Protein AF-A0A800AK77-F1 (afdb_monomer)

pLDDT: mean 76.91, std 21.18, range [30.34, 97.19]

Mean predicted aligned error: 10.23 Å

Secondary structure (DSSP, 8-state):
---------SS--SEEEEE--TTTHHHIIIIIHHHHHHTT-SEEEEEETTTTEEEEEEE-TTS-EEE-PPPTTSEEE-SSSTT-EEEGGGGGGS--TT-S---EEEEE-TT-------------

Sequence (124 aa):
MFTDFNTYLDGPGDLVIEIISKESIDRARGRKFVEYEAGGVQEYWLIDPLRSQAEFYRLGSDNHYHVFLLDAKGIYHSQTVTGFWLKVARLWKYSLKGKNRIFCQITINSTSTMAARRHAATAM

Nearest PDB structures (foldseek):
  6okh-assembly1_B  TM=8.876E-01  e=1.150E-05  Leptospira borgpetersenii serovar Hardjo-bovis str. JB197
  3ot2-assembly1_B  TM=7.388E-01  e=4.541E-03  Trichormus variabilis ATCC 29413
  1wdj-assembly1_C  TM=7.304E-01  e=9.630E-02  Thermus thermophilus
  6t7o-assembly1_B  TM=5.566E-01  e=4.293E-01  Staphylococcus aureus subsp. aureus NCTC 8325
  6jsx-assembly1_B  TM=4.385E-01  e=4.754E+00  Helicobacter pylori

Foldseek 3Di:
DDDDPPDDDDAAFLEKEKEDFPVCVCVVVPVVQVVNLVRPNQKYWYQDLVVLDIWIWGQDPVSHTDTDAADPQCKDDDPQAPPDIDNSVVSNPDRPPPDRDDTDMDGHHNPDPDDPDDDDDDDD

Structure (mmCIF, N/CA/C/O backbone):
data_AF-A0A800AK77-F1
#
_entry.id   AF-A0A800AK77-F1
#
loop_
_atom_site.group_PDB
_atom_site.id
_atom_site.type_symbol
_atom_site.label_atom_id
_atom_site.label_alt_id
_atom_site.label_comp_id
_atom_site.label_asym_id
_atom_site.label_entity_id
_atom_site.label_seq_id
_atom_site.pdbx_PDB_ins_code
_atom_site.Cartn_x
_atom_site.Cartn_y
_atom_site.Cartn_z
_atom_site.occupancy
_atom_site.B_iso_or_equiv
_atom_site.auth_seq_id
_atom_site.auth_comp_id
_atom_site.auth_asym_id
_atom_site.auth_atom_id
_atom_site.pdbx_PDB_model_num
ATOM 1 N N . MET A 1 1 ? 21.825 14.889 23.669 1.00 37.50 1 MET A N 1
ATOM 2 C CA . MET A 1 1 ? 21.375 15.537 22.421 1.00 37.50 1 MET A CA 1
ATOM 3 C C . MET A 1 1 ? 21.663 14.543 21.307 1.00 37.50 1 MET A C 1
ATOM 5 O O . MET A 1 1 ? 22.808 14.428 20.908 1.00 37.50 1 MET A O 1
ATOM 9 N N . PHE A 1 2 ? 20.681 13.712 20.948 1.00 41.19 2 PHE A N 1
ATOM 10 C CA . PHE A 1 2 ? 20.833 12.655 19.943 1.00 41.19 2 PHE A CA 1
ATOM 11 C C . PHE A 1 2 ? 20.056 13.074 18.699 1.00 41.19 2 PHE A C 1
ATOM 13 O O . PHE A 1 2 ? 18.829 13.116 18.725 1.00 41.19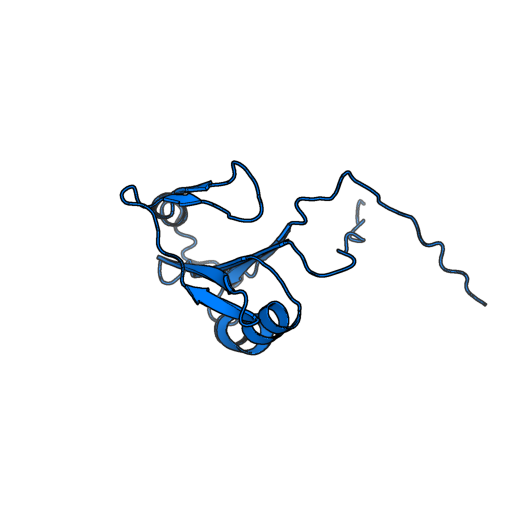 2 PHE A O 1
ATOM 20 N N . THR A 1 3 ? 20.769 13.424 17.638 1.00 41.94 3 THR A N 1
ATOM 21 C CA . THR A 1 3 ? 20.200 13.674 16.312 1.00 41.94 3 THR A CA 1
ATOM 22 C C . THR A 1 3 ? 21.095 12.978 15.299 1.00 41.94 3 THR A C 1
ATOM 24 O O . THR A 1 3 ? 21.989 13.601 14.743 1.00 41.94 3 THR A O 1
ATOM 27 N N . ASP A 1 4 ? 20.861 11.685 15.090 1.00 42.62 4 ASP A N 1
ATOM 28 C CA . ASP A 1 4 ? 21.383 10.944 13.941 1.00 42.62 4 ASP A CA 1
ATOM 29 C C . ASP A 1 4 ? 20.186 10.544 13.069 1.00 42.62 4 ASP A C 1
ATOM 31 O O . ASP A 1 4 ? 19.494 9.568 13.346 1.00 42.62 4 ASP A O 1
ATOM 35 N N . PHE A 1 5 ? 19.908 11.339 12.031 1.00 42.94 5 PHE A N 1
ATOM 36 C CA . PHE A 1 5 ? 18.858 11.080 11.031 1.00 42.94 5 PHE A CA 1
ATOM 37 C C . PHE A 1 5 ? 19.426 10.556 9.704 1.00 42.94 5 PHE A C 1
ATOM 39 O O . PHE A 1 5 ? 18.782 10.671 8.667 1.00 42.94 5 PHE A O 1
ATOM 46 N N . ASN A 1 6 ? 20.625 9.970 9.698 1.00 48.56 6 ASN A N 1
ATOM 47 C CA . ASN A 1 6 ? 21.285 9.571 8.454 1.00 48.56 6 ASN A CA 1
ATOM 48 C C . ASN A 1 6 ? 20.983 8.115 8.057 1.00 48.56 6 ASN A C 1
ATOM 50 O O . ASN A 1 6 ? 21.889 7.321 7.815 1.00 48.56 6 ASN A O 1
ATOM 54 N N . THR A 1 7 ? 19.696 7.755 8.017 1.00 57.44 7 THR A N 1
ATOM 55 C CA . THR A 1 7 ? 19.240 6.488 7.423 1.00 57.44 7 THR A CA 1
ATOM 56 C C . THR A 1 7 ? 18.545 6.793 6.100 1.00 57.44 7 THR A C 1
ATOM 58 O O . THR A 1 7 ? 17.508 7.447 6.067 1.00 57.44 7 THR A O 1
ATOM 61 N N . TYR A 1 8 ? 19.154 6.359 5.000 1.00 55.34 8 TYR A N 1
ATOM 62 C CA . TYR A 1 8 ? 18.604 6.439 3.649 1.00 55.34 8 TYR A CA 1
ATOM 63 C C . TYR A 1 8 ? 18.738 5.063 2.995 1.00 55.34 8 TYR A C 1
ATOM 65 O O . TYR A 1 8 ? 19.646 4.302 3.335 1.00 55.34 8 TYR A O 1
ATOM 73 N N . LEU A 1 9 ? 17.815 4.735 2.095 1.00 58.91 9 LEU A N 1
ATOM 74 C CA . LEU A 1 9 ? 17.841 3.492 1.330 1.00 58.91 9 LEU A CA 1
ATOM 75 C C . LEU A 1 9 ? 18.480 3.747 -0.029 1.00 58.91 9 LEU A C 1
ATOM 77 O O . LEU A 1 9 ? 17.994 4.577 -0.788 1.00 58.91 9 LEU A O 1
ATOM 81 N N . ASP A 1 10 ? 19.553 3.020 -0.327 1.00 60.50 10 ASP A N 1
ATOM 82 C CA . ASP A 1 10 ? 20.173 3.024 -1.649 1.00 60.50 10 ASP A CA 1
ATOM 83 C C . ASP A 1 10 ? 19.426 2.039 -2.564 1.00 60.50 10 ASP A C 1
ATOM 85 O O . ASP A 1 10 ? 19.487 0.825 -2.360 1.00 60.50 10 ASP A O 1
ATOM 89 N N . GLY A 1 11 ? 18.662 2.576 -3.519 1.00 64.75 11 GLY A N 1
ATOM 90 C CA . GLY A 1 11 ? 17.763 1.822 -4.401 1.00 64.75 11 GLY A CA 1
ATOM 91 C C . GLY A 1 11 ? 16.282 1.859 -3.984 1.00 64.75 11 GLY A C 1
ATOM 92 O O . GLY A 1 11 ? 15.936 2.409 -2.932 1.00 64.75 11 GLY A O 1
ATOM 93 N N . PRO A 1 12 ? 15.375 1.310 -4.818 1.00 72.00 12 PRO A N 1
ATOM 94 C CA . PRO A 1 12 ? 13.962 1.233 -4.472 1.00 72.00 12 PRO A CA 1
ATOM 95 C C . PRO A 1 12 ? 13.762 0.321 -3.258 1.00 72.00 12 PRO A C 1
ATOM 97 O O . PRO A 1 12 ? 14.434 -0.697 -3.098 1.00 72.00 12 PRO A O 1
ATOM 100 N N . GLY A 1 13 ? 12.830 0.691 -2.382 1.00 78.31 13 GLY A N 1
ATOM 101 C CA . GLY A 1 13 ? 12.362 -0.231 -1.353 1.00 78.31 13 GLY A CA 1
ATOM 102 C C . GLY A 1 13 ? 11.513 -1.336 -1.965 1.00 78.31 13 GLY A C 1
ATOM 103 O O . GLY A 1 13 ? 10.816 -1.107 -2.950 1.00 78.31 13 GLY A O 1
ATOM 104 N N . ASP A 1 14 ? 11.502 -2.508 -1.339 1.00 87.56 14 ASP A N 1
ATOM 105 C CA . ASP A 1 14 ? 10.616 -3.590 -1.764 1.00 87.56 14 ASP A CA 1
ATOM 106 C C . ASP A 1 14 ? 9.162 -3.307 -1.360 1.00 87.56 14 ASP A C 1
ATOM 108 O O . ASP A 1 14 ? 8.229 -3.683 -2.064 1.00 87.56 14 ASP A O 1
ATOM 112 N N . LEU A 1 15 ? 8.960 -2.633 -0.224 1.00 91.38 15 LEU A N 1
ATOM 113 C CA . LEU A 1 15 ? 7.654 -2.190 0.258 1.00 91.38 15 LEU A CA 1
ATOM 114 C C . LEU A 1 15 ? 7.716 -0.723 0.672 1.00 91.38 15 LEU A C 1
ATOM 116 O O . LEU A 1 15 ? 8.546 -0.345 1.501 1.00 91.38 15 LEU A O 1
ATOM 120 N N . VAL A 1 16 ? 6.795 0.085 0.157 1.00 91.81 16 VAL A N 1
ATOM 121 C CA . VAL A 1 16 ? 6.528 1.440 0.648 1.00 91.81 16 VAL A CA 1
ATOM 122 C C . VAL A 1 16 ? 5.123 1.496 1.238 1.00 91.81 16 VAL A C 1
ATOM 124 O O . VAL A 1 16 ? 4.153 1.132 0.585 1.00 91.81 16 VAL A O 1
ATOM 127 N N . ILE A 1 17 ? 4.997 1.990 2.467 1.00 91.56 17 ILE A N 1
ATOM 128 C CA . ILE A 1 17 ? 3.715 2.253 3.126 1.00 91.56 17 ILE A CA 1
ATOM 129 C C . ILE A 1 17 ? 3.577 3.758 3.318 1.00 91.56 17 ILE A C 1
ATOM 131 O O . ILE A 1 17 ? 4.404 4.369 3.990 1.00 91.56 17 ILE A O 1
ATOM 135 N N . GLU A 1 18 ? 2.519 4.341 2.768 1.00 90.12 18 GLU A N 1
ATOM 136 C CA . GLU A 1 18 ? 2.162 5.749 2.914 1.00 90.12 18 GLU A CA 1
ATOM 137 C C . GLU A 1 18 ? 0.889 5.890 3.744 1.00 90.12 18 GLU A C 1
ATOM 139 O O . GLU A 1 18 ? -0.199 5.496 3.322 1.00 90.12 18 GLU A O 1
ATOM 144 N N . ILE A 1 19 ? 1.017 6.485 4.928 1.00 89.50 19 ILE A N 1
ATOM 145 C CA . IL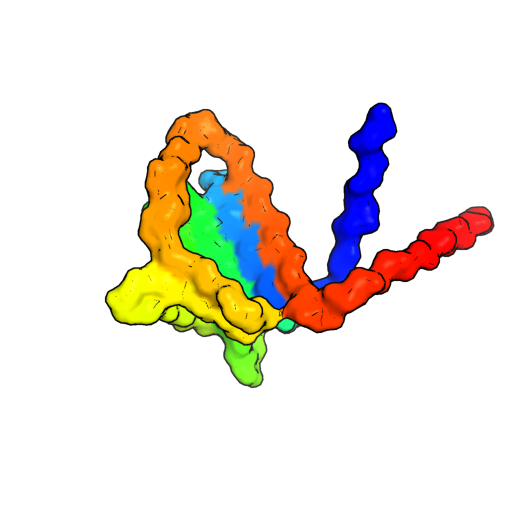E A 1 19 ? -0.115 6.912 5.750 1.00 89.50 19 ILE A CA 1
ATOM 146 C C . ILE A 1 19 ? -0.366 8.383 5.442 1.00 89.50 19 ILE A C 1
ATOM 148 O O . ILE A 1 19 ? 0.442 9.246 5.800 1.00 89.50 19 ILE A O 1
ATOM 152 N N . ILE A 1 20 ? -1.479 8.656 4.766 1.00 86.25 20 ILE A N 1
ATOM 153 C CA . ILE A 1 20 ? -1.778 9.980 4.227 1.00 86.25 20 ILE A CA 1
ATOM 154 C C . ILE A 1 20 ? -2.650 10.829 5.150 1.00 86.25 20 ILE A C 1
ATOM 156 O O . ILE A 1 20 ? -3.461 10.352 5.941 1.00 86.25 20 ILE A O 1
ATOM 160 N N . SER A 1 21 ? -2.494 12.135 4.985 1.00 80.88 21 SER A N 1
ATOM 161 C CA . SER A 1 21 ? -3.349 13.184 5.529 1.00 80.88 21 SER A CA 1
ATOM 162 C C . SER A 1 21 ? -4.130 13.871 4.408 1.00 80.88 21 SER A C 1
ATOM 164 O O . SER A 1 21 ? -3.862 13.673 3.218 1.00 80.88 21 SER A O 1
ATOM 166 N N . LYS A 1 22 ? -5.057 14.759 4.783 1.00 76.38 22 LYS A N 1
ATOM 167 C CA . LYS A 1 22 ? -5.848 15.559 3.838 1.00 76.38 22 LYS A CA 1
ATOM 168 C C . LYS A 1 22 ? -4.976 16.317 2.822 1.00 76.38 22 LYS A C 1
ATOM 170 O O . LYS A 1 22 ? -5.363 16.454 1.672 1.00 76.38 22 LYS A O 1
ATOM 175 N N . GLU A 1 23 ? -3.797 16.778 3.230 1.00 76.44 23 GLU A N 1
ATOM 176 C CA . GLU A 1 23 ? -2.879 17.605 2.435 1.00 76.44 23 GLU A CA 1
ATOM 177 C C . GLU A 1 23 ? -1.881 16.791 1.593 1.00 76.44 23 GLU A C 1
ATOM 179 O O . GLU A 1 23 ? -1.078 17.363 0.849 1.00 76.44 23 GLU A O 1
ATOM 184 N N . SER A 1 24 ? -1.848 15.466 1.757 1.00 78.50 24 SER A N 1
ATOM 185 C CA . SER A 1 24 ? -0.891 14.579 1.078 1.00 78.50 24 SER A CA 1
ATOM 186 C C . SER A 1 24 ? -1.543 13.564 0.143 1.00 78.50 24 SER A C 1
ATOM 188 O O . SER A 1 24 ? -0.822 12.955 -0.646 1.00 78.50 24 SER A O 1
ATOM 190 N N . ILE A 1 25 ? -2.877 13.449 0.155 1.00 78.56 25 ILE A N 1
ATOM 191 C CA . ILE A 1 25 ? -3.625 12.506 -0.686 1.00 78.56 25 ILE A CA 1
ATOM 192 C C . ILE A 1 25 ? -3.313 12.655 -2.180 1.00 78.56 25 ILE A C 1
ATOM 194 O O . ILE A 1 25 ? -2.989 11.662 -2.829 1.00 78.56 25 ILE A O 1
ATOM 198 N N . ASP A 1 26 ? -3.309 13.883 -2.705 1.00 81.62 26 ASP A N 1
ATOM 199 C CA . ASP A 1 26 ? -3.069 14.137 -4.133 1.00 81.62 26 ASP A CA 1
ATOM 200 C C . ASP A 1 26 ? -1.642 13.759 -4.539 1.00 81.62 26 ASP A C 1
ATOM 202 O O . ASP A 1 26 ? -1.404 13.204 -5.611 1.00 81.62 26 ASP A O 1
ATOM 206 N N . ARG A 1 27 ? -0.668 14.010 -3.654 1.00 79.38 27 ARG A N 1
ATOM 207 C CA . ARG A 1 27 ? 0.727 13.631 -3.908 1.00 79.38 27 ARG A CA 1
ATOM 208 C C . ARG A 1 27 ? 0.916 12.123 -3.863 1.00 79.38 27 ARG A C 1
ATOM 210 O O . ARG A 1 27 ? 1.694 11.611 -4.659 1.00 79.38 27 ARG A O 1
ATOM 217 N N . ALA A 1 28 ? 0.242 11.441 -2.941 1.00 79.31 28 ALA A N 1
ATOM 218 C CA . ALA A 1 28 ? 0.359 10.001 -2.775 1.00 79.31 28 ALA A CA 1
ATOM 219 C C . ALA A 1 28 ? -0.293 9.236 -3.934 1.00 79.31 28 ALA A C 1
ATOM 221 O O . ALA A 1 28 ? 0.331 8.340 -4.484 1.00 79.31 28 ALA A O 1
ATOM 222 N N . ARG A 1 29 ? -1.499 9.640 -4.358 1.00 83.19 29 ARG A N 1
ATOM 223 C CA . ARG A 1 29 ? -2.216 9.016 -5.486 1.00 83.19 29 ARG A CA 1
ATOM 224 C C . ARG A 1 29 ? -1.740 9.464 -6.868 1.00 83.19 29 ARG A C 1
ATOM 226 O O . ARG A 1 29 ? -2.052 8.805 -7.849 1.00 83.19 29 ARG A O 1
ATOM 233 N N . GLY A 1 30 ? -1.037 10.591 -6.956 1.00 88.44 30 GLY A N 1
ATOM 234 C CA . GLY A 1 30 ? -0.494 11.113 -8.208 1.00 88.44 30 GLY A CA 1
ATOM 235 C C . GLY A 1 30 ? 1.009 10.893 -8.299 1.00 88.44 30 GLY A C 1
ATOM 236 O O . GLY A 1 30 ? 1.482 9.834 -8.697 1.00 88.44 30 GLY A O 1
ATOM 237 N N . ARG A 1 31 ? 1.772 11.923 -7.924 1.00 87.12 31 ARG A N 1
ATOM 238 C CA . ARG A 1 31 ? 3.219 11.975 -8.169 1.00 87.12 31 ARG A CA 1
ATOM 239 C C . ARG A 1 31 ? 3.979 10.779 -7.580 1.00 87.12 31 ARG A C 1
ATOM 241 O O . ARG A 1 31 ? 4.737 10.150 -8.302 1.00 87.12 31 ARG A O 1
ATOM 248 N N . LYS A 1 32 ? 3.772 10.461 -6.298 1.00 86.06 32 LYS A N 1
ATOM 249 C CA . LYS A 1 32 ? 4.505 9.376 -5.626 1.00 86.06 32 LYS A CA 1
ATOM 250 C C . LYS A 1 32 ? 4.148 8.000 -6.173 1.00 86.06 32 LYS A C 1
ATOM 252 O O . LYS A 1 32 ? 5.029 7.164 -6.293 1.00 86.06 32 LYS A O 1
ATOM 257 N N . PHE A 1 33 ? 2.880 7.783 -6.516 1.00 90.62 33 PHE A N 1
ATOM 258 C CA . PHE A 1 33 ? 2.437 6.550 -7.158 1.00 90.62 33 PHE A CA 1
ATOM 259 C C . PHE A 1 33 ? 3.245 6.280 -8.433 1.00 90.62 33 PHE A C 1
ATOM 261 O O . PHE A 1 33 ? 3.853 5.223 -8.559 1.00 90.62 33 PHE A O 1
ATOM 268 N N . VAL A 1 34 ? 3.328 7.280 -9.318 1.00 91.56 34 VAL A N 1
ATOM 269 C CA . VAL A 1 34 ? 4.096 7.194 -10.571 1.00 91.56 34 VAL A CA 1
ATOM 270 C C . VAL A 1 34 ? 5.596 7.038 -10.303 1.00 91.56 34 VAL A C 1
ATOM 272 O O . VAL A 1 34 ? 6.255 6.245 -10.965 1.00 91.56 34 VAL A O 1
ATOM 275 N N . GLU A 1 35 ? 6.147 7.763 -9.323 1.00 91.31 35 GLU A N 1
ATOM 276 C CA . GLU A 1 35 ? 7.564 7.648 -8.940 1.00 91.31 35 GLU A CA 1
ATOM 277 C C . GLU A 1 35 ? 7.917 6.241 -8.430 1.00 91.31 35 GLU A C 1
ATOM 279 O O . GLU A 1 35 ? 8.963 5.709 -8.796 1.00 91.31 35 GLU A O 1
ATOM 284 N N . TYR A 1 36 ? 7.067 5.625 -7.604 1.00 91.94 36 TYR A N 1
ATOM 285 C CA . TYR A 1 36 ? 7.307 4.281 -7.071 1.00 91.94 36 TYR A CA 1
ATOM 286 C C . TYR A 1 36 ? 7.109 3.190 -8.124 1.00 91.94 36 TYR A C 1
ATOM 288 O O . TYR A 1 36 ? 7.922 2.266 -8.185 1.00 91.94 36 TYR A O 1
ATOM 296 N N . GLU A 1 37 ? 6.098 3.333 -8.984 1.00 94.38 37 GLU A N 1
ATOM 297 C CA . GLU A 1 37 ? 5.855 2.434 -10.116 1.00 94.38 37 GLU A CA 1
ATOM 298 C C . GLU A 1 37 ? 7.056 2.437 -11.071 1.00 94.38 37 GLU A C 1
ATOM 300 O O . GLU A 1 37 ? 7.675 1.401 -11.306 1.00 94.38 37 GLU A O 1
ATOM 305 N N . ALA A 1 38 ? 7.463 3.624 -11.535 1.00 92.06 38 ALA A N 1
ATOM 306 C CA . ALA A 1 38 ? 8.617 3.786 -12.415 1.00 92.06 38 ALA A CA 1
ATOM 307 C C . ALA A 1 38 ? 9.944 3.405 -11.735 1.00 92.06 38 ALA A C 1
ATOM 309 O O . ALA A 1 38 ? 10.886 2.977 -12.401 1.00 92.06 38 ALA A O 1
ATOM 310 N N . GLY A 1 39 ? 10.025 3.565 -10.412 1.00 90.31 39 GLY A N 1
ATOM 311 C CA . GLY A 1 39 ? 11.179 3.190 -9.601 1.00 90.31 39 GLY A CA 1
ATOM 312 C C . GLY A 1 39 ? 11.301 1.690 -9.329 1.00 90.31 39 GLY A C 1
ATOM 313 O O . GLY A 1 39 ? 12.318 1.275 -8.779 1.00 90.31 39 GLY A O 1
ATOM 314 N N . GLY A 1 40 ? 10.305 0.875 -9.695 1.00 92.56 40 GLY A N 1
ATOM 315 C CA . GLY A 1 40 ? 10.343 -0.573 -9.486 1.00 92.56 40 GLY A CA 1
ATOM 316 C C . GLY A 1 40 ? 10.069 -1.007 -8.043 1.00 92.56 40 GLY A C 1
ATOM 317 O O . GLY A 1 40 ? 10.520 -2.071 -7.622 1.00 92.56 40 GLY A O 1
ATOM 318 N N . VAL A 1 41 ? 9.368 -0.189 -7.251 1.00 93.81 41 VAL A N 1
ATOM 319 C CA . VAL A 1 41 ? 8.948 -0.585 -5.899 1.00 93.81 41 VAL A CA 1
ATOM 320 C C . VAL A 1 41 ? 7.903 -1.688 -6.032 1.00 93.81 41 VAL A C 1
ATOM 322 O O . VAL A 1 41 ? 6.808 -1.452 -6.538 1.00 93.81 41 VAL A O 1
ATOM 325 N N . GLN A 1 42 ? 8.231 -2.887 -5.557 1.00 95.06 42 GLN A N 1
ATOM 326 C CA . GLN A 1 42 ? 7.432 -4.091 -5.796 1.00 95.06 42 GLN A CA 1
ATOM 327 C C . GLN A 1 42 ? 6.064 -4.062 -5.106 1.00 95.06 42 GLN A C 1
ATOM 329 O O . GLN A 1 42 ? 5.098 -4.639 -5.610 1.00 95.06 42 GLN A O 1
ATOM 334 N N . GLU A 1 43 ? 5.968 -3.384 -3.964 1.00 95.25 43 GLU A N 1
ATOM 335 C CA . GLU A 1 43 ? 4.746 -3.307 -3.180 1.00 95.25 43 GLU A CA 1
ATOM 336 C C . GLU A 1 43 ? 4.520 -1.898 -2.614 1.00 95.25 43 GLU A C 1
ATOM 338 O O . GLU A 1 43 ? 5.405 -1.306 -1.996 1.00 95.25 43 GLU A O 1
ATOM 343 N N . TYR A 1 44 ? 3.315 -1.356 -2.797 1.00 95.50 44 TYR A N 1
ATOM 344 C CA . TYR A 1 44 ? 2.953 -0.015 -2.340 1.00 95.50 44 TYR A CA 1
ATOM 345 C C . TYR A 1 44 ? 1.614 -0.017 -1.602 1.00 95.50 44 TYR A C 1
ATOM 347 O O . TYR A 1 44 ? 0.594 -0.455 -2.131 1.00 95.50 44 TYR A O 1
ATOM 355 N N . TRP A 1 45 ? 1.599 0.444 -0.354 1.00 95.44 45 TRP A N 1
ATOM 356 C CA . TRP A 1 45 ? 0.396 0.520 0.473 1.00 95.44 45 TRP A CA 1
ATOM 357 C C . TRP A 1 45 ? 0.018 1.976 0.700 1.00 95.44 45 TRP A C 1
ATOM 359 O O . TRP A 1 45 ? 0.834 2.769 1.168 1.00 95.44 45 TRP A O 1
ATOM 369 N N . LEU A 1 46 ? -1.243 2.310 0.448 1.00 93.31 46 LEU A N 1
ATOM 370 C CA . LEU A 1 46 ? -1.803 3.628 0.707 1.00 93.31 46 LEU A CA 1
ATOM 371 C C . LEU A 1 46 ? -2.879 3.523 1.788 1.00 93.31 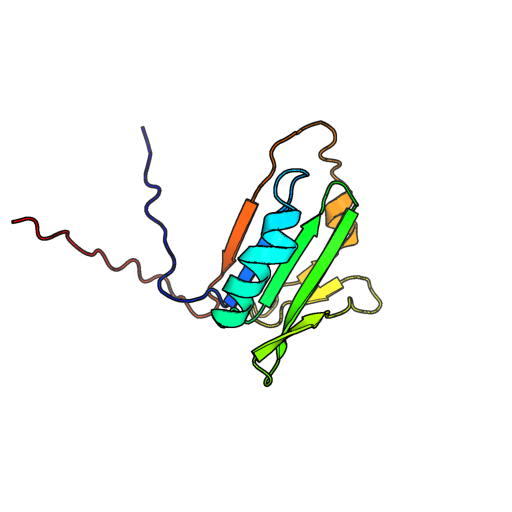46 LEU A C 1
ATOM 373 O O . LEU A 1 46 ? -3.915 2.890 1.591 1.00 93.31 46 LEU A O 1
ATOM 377 N N . ILE A 1 47 ? -2.642 4.150 2.938 1.00 92.12 47 ILE A N 1
ATOM 378 C CA . ILE A 1 47 ? -3.527 4.103 4.103 1.00 92.12 47 ILE A CA 1
ATOM 379 C C . ILE A 1 47 ? -4.098 5.498 4.351 1.00 92.12 47 ILE A C 1
ATOM 381 O O . ILE A 1 47 ? -3.379 6.417 4.740 1.00 92.12 47 ILE A O 1
ATOM 385 N N . ASP A 1 48 ? -5.411 5.635 4.180 1.00 90.06 48 ASP A N 1
ATOM 386 C CA . ASP A 1 48 ? -6.184 6.833 4.501 1.00 90.06 48 ASP A CA 1
ATOM 387 C C . ASP A 1 48 ? -6.946 6.630 5.827 1.00 90.06 48 ASP A C 1
ATOM 389 O O . ASP A 1 48 ? -8.046 6.061 5.846 1.00 90.06 48 ASP A O 1
ATOM 393 N N . PRO A 1 49 ? -6.399 7.101 6.964 1.00 86.19 49 PRO A N 1
ATOM 394 C CA . PRO A 1 49 ? -7.065 7.006 8.257 1.00 86.19 49 PRO A CA 1
ATOM 395 C C . PRO A 1 49 ? -8.296 7.913 8.376 1.00 86.19 49 PRO A C 1
ATOM 397 O O . PRO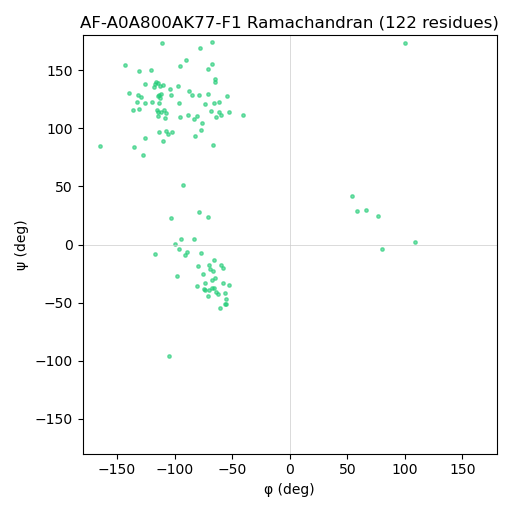 A 1 49 ? -9.147 7.648 9.225 1.00 86.19 49 PRO A O 1
ATOM 400 N N . LEU A 1 50 ? -8.425 8.967 7.558 1.00 83.25 50 LEU A N 1
ATOM 401 C CA . LEU A 1 50 ? -9.592 9.856 7.590 1.00 83.25 50 LEU A CA 1
ATOM 402 C C . LEU A 1 50 ? -10.811 9.176 6.964 1.00 83.25 50 LEU A C 1
ATOM 404 O O . LEU A 1 50 ? -11.924 9.328 7.467 1.00 83.25 50 LEU A O 1
ATOM 408 N N . ARG A 1 51 ? -10.595 8.407 5.892 1.00 87.56 51 ARG A N 1
ATOM 409 C CA . ARG A 1 51 ? -11.644 7.653 5.187 1.00 87.56 51 ARG A CA 1
ATOM 410 C C . ARG A 1 51 ? -11.758 6.196 5.627 1.00 87.56 51 ARG A C 1
ATOM 412 O O . ARG A 1 51 ? -12.665 5.507 5.178 1.00 87.56 51 ARG A O 1
ATOM 419 N N . SER A 1 52 ? -10.875 5.733 6.515 1.00 90.38 52 SER A N 1
ATOM 420 C CA . SER A 1 52 ? -10.756 4.314 6.890 1.00 90.38 52 SER A CA 1
ATOM 421 C C . SER A 1 52 ? -10.571 3.405 5.667 1.00 90.38 52 SER A C 1
ATOM 423 O O . SER A 1 52 ? -11.179 2.338 5.566 1.00 90.38 52 SER A O 1
ATOM 425 N N . GLN A 1 53 ? -9.739 3.853 4.725 1.00 91.56 53 GLN A N 1
ATOM 426 C CA . GLN A 1 53 ? -9.443 3.153 3.480 1.00 91.56 53 GLN A CA 1
ATOM 427 C C . GLN A 1 53 ? -7.986 2.686 3.483 1.00 91.56 53 GLN A C 1
ATOM 429 O O . GLN A 1 53 ? -7.087 3.424 3.875 1.00 91.56 53 GLN A O 1
ATOM 434 N N . ALA A 1 54 ? -7.756 1.454 3.039 1.00 93.94 54 ALA A N 1
ATOM 435 C CA . ALA A 1 54 ? -6.425 0.934 2.770 1.00 93.94 54 ALA A CA 1
ATOM 436 C C . ALA A 1 54 ? -6.422 0.320 1.370 1.00 93.94 54 ALA A C 1
ATOM 438 O O . ALA A 1 54 ? -7.282 -0.504 1.057 1.00 93.94 54 ALA A O 1
ATOM 439 N N . GLU A 1 55 ? -5.479 0.748 0.544 1.00 95.75 55 GLU A N 1
ATOM 440 C CA . GLU A 1 55 ? -5.265 0.251 -0.810 1.00 95.75 55 GLU A CA 1
ATOM 441 C C . GLU A 1 55 ? -3.885 -0.384 -0.887 1.00 95.75 55 GLU A C 1
ATOM 443 O O . GLU A 1 55 ? -2.914 0.134 -0.332 1.00 95.75 55 GLU A O 1
ATOM 448 N N . PHE A 1 56 ? -3.815 -1.517 -1.572 1.00 96.81 56 PHE A N 1
ATOM 449 C CA . PHE A 1 56 ? -2.609 -2.315 -1.677 1.00 96.81 56 PHE A CA 1
ATOM 450 C C . PHE A 1 56 ? -2.310 -2.536 -3.147 1.00 96.81 56 PHE A C 1
ATOM 452 O O . PHE A 1 56 ? -3.144 -3.075 -3.875 1.00 96.81 56 PHE A O 1
ATOM 459 N N . TYR A 1 57 ? -1.131 -2.110 -3.566 1.00 97.00 57 TYR A N 1
ATOM 460 C CA . TYR A 1 57 ? -0.667 -2.163 -4.938 1.00 97.00 57 TYR A CA 1
ATOM 461 C C . TYR A 1 57 ? 0.546 -3.078 -5.034 1.00 97.00 57 TYR A C 1
ATOM 463 O O . TYR A 1 57 ? 1.418 -3.063 -4.162 1.00 97.00 57 TYR A O 1
ATOM 471 N N . ARG A 1 58 ? 0.599 -3.874 -6.101 1.00 96.38 58 ARG A N 1
ATOM 472 C CA . ARG A 1 58 ? 1.748 -4.719 -6.442 1.00 96.38 58 ARG A CA 1
ATOM 473 C C . ARG A 1 58 ? 2.186 -4.419 -7.860 1.00 96.38 58 ARG A C 1
ATOM 475 O O . ARG A 1 58 ? 1.330 -4.251 -8.730 1.00 96.38 58 ARG A O 1
ATOM 482 N N . LEU A 1 59 ? 3.495 -4.344 -8.076 1.00 96.69 59 LEU A N 1
ATOM 483 C CA . LEU A 1 59 ? 4.048 -4.131 -9.407 1.00 96.69 59 LEU A CA 1
ATOM 484 C C . LEU A 1 59 ? 3.909 -5.421 -10.220 1.00 96.69 59 LEU A C 1
ATOM 486 O O . LEU A 1 59 ? 4.386 -6.484 -9.815 1.00 96.69 59 LEU A O 1
ATOM 490 N N . GLY A 1 60 ? 3.202 -5.335 -11.341 1.00 94.75 60 GLY A N 1
ATOM 491 C CA . GLY A 1 60 ? 3.057 -6.423 -12.294 1.00 94.75 60 GLY A CA 1
ATOM 492 C C . GLY A 1 60 ? 4.291 -6.577 -13.178 1.00 94.75 60 GLY A C 1
ATOM 493 O O . GLY A 1 60 ? 5.169 -5.719 -13.239 1.00 94.75 60 GLY A O 1
ATOM 494 N N . SER A 1 61 ? 4.342 -7.678 -13.926 1.00 94.00 61 SER A N 1
ATOM 495 C CA . SER A 1 61 ? 5.372 -7.895 -14.953 1.00 94.00 61 SER A CA 1
ATOM 496 C C . SER A 1 61 ? 5.281 -6.909 -16.125 1.00 94.00 61 SER A C 1
ATOM 498 O O . SER A 1 61 ? 6.188 -6.844 -16.945 1.00 94.00 61 SER A O 1
ATOM 500 N N . ASP A 1 62 ? 4.172 -6.177 -16.227 1.00 95.94 62 ASP A N 1
ATOM 501 C CA . ASP A 1 62 ? 3.943 -5.077 -17.162 1.00 95.94 62 ASP A CA 1
ATOM 502 C C . ASP A 1 62 ? 4.515 -3.738 -16.667 1.00 95.94 62 ASP A C 1
ATOM 504 O O . ASP A 1 62 ? 4.324 -2.724 -17.330 1.00 95.94 62 ASP A O 1
ATOM 508 N N . ASN A 1 63 ? 5.227 -3.734 -15.531 1.00 93.69 63 ASN A N 1
ATOM 509 C CA . ASN A 1 63 ? 5.723 -2.540 -14.843 1.00 93.69 63 ASN A CA 1
ATOM 510 C C . ASN A 1 63 ? 4.610 -1.558 -14.450 1.00 93.69 63 ASN A C 1
ATOM 512 O O . ASN A 1 63 ? 4.861 -0.360 -14.338 1.00 93.69 63 ASN A O 1
ATOM 516 N N . HIS A 1 64 ? 3.399 -2.071 -14.212 1.00 96.38 64 HIS A N 1
ATOM 517 C CA . HIS A 1 64 ? 2.285 -1.281 -13.712 1.00 96.38 64 HIS A CA 1
ATOM 518 C C . HIS A 1 64 ? 1.759 -1.795 -12.380 1.00 96.38 64 HIS A C 1
ATOM 520 O O . HIS A 1 64 ? 1.819 -2.987 -12.068 1.00 96.38 64 HIS A O 1
ATOM 526 N N . TYR A 1 65 ? 1.234 -0.882 -11.573 1.00 97.19 65 TYR A N 1
ATOM 527 C CA . TYR A 1 65 ? 0.614 -1.213 -10.306 1.00 97.19 65 TYR A CA 1
ATOM 528 C C . TYR A 1 65 ? -0.798 -1.757 -10.477 1.00 97.19 65 TYR A C 1
ATOM 530 O O . TYR A 1 65 ? -1.681 -1.117 -11.044 1.00 97.19 65 TYR A O 1
ATOM 538 N N . HIS A 1 66 ? -1.035 -2.911 -9.855 1.00 96.44 66 HIS A N 1
ATOM 539 C CA . HIS A 1 66 ? -2.343 -3.555 -9.790 1.00 96.44 66 HIS A CA 1
ATOM 540 C C . HIS A 1 66 ? -2.851 -3.590 -8.354 1.00 96.44 66 HIS A C 1
ATOM 542 O O . HIS A 1 66 ? -2.093 -3.880 -7.425 1.00 96.44 66 HIS A O 1
ATOM 548 N N . VAL A 1 67 ? -4.146 -3.323 -8.167 1.00 95.94 67 VAL A N 1
ATOM 549 C CA . VAL A 1 67 ? -4.792 -3.405 -6.849 1.00 95.94 67 VAL A CA 1
ATOM 550 C C . VAL A 1 67 ? -4.922 -4.864 -6.430 1.00 95.94 67 VAL A C 1
ATOM 552 O O . VAL A 1 67 ? -5.473 -5.686 -7.162 1.00 95.94 67 VAL A O 1
ATOM 555 N N . PHE A 1 68 ? -4.484 -5.172 -5.214 1.00 94.44 68 PHE A N 1
ATOM 556 C CA . PHE A 1 68 ? -4.661 -6.479 -4.597 1.00 94.44 68 PHE A CA 1
ATOM 557 C C . PHE A 1 68 ? -5.653 -6.431 -3.441 1.00 94.44 68 PHE A C 1
ATOM 559 O O . PHE A 1 68 ? -5.658 -5.524 -2.608 1.00 94.44 68 PHE A O 1
ATOM 566 N N . LEU A 1 69 ? -6.513 -7.447 -3.404 1.00 93.81 69 LEU A N 1
ATOM 567 C CA . LEU A 1 69 ? -7.602 -7.551 -2.445 1.00 93.81 69 LEU A CA 1
ATOM 568 C C . LEU A 1 69 ? -7.174 -8.285 -1.175 1.00 93.81 69 LEU A C 1
ATOM 570 O O . LEU A 1 69 ? -6.222 -9.066 -1.151 1.00 93.81 69 LEU A O 1
ATOM 574 N N . LEU A 1 70 ? -7.933 -8.032 -0.113 1.00 95.00 70 LEU A N 1
ATOM 575 C CA . LEU A 1 70 ? -7.817 -8.757 1.145 1.00 95.00 70 LEU A CA 1
ATOM 576 C C . LEU A 1 70 ? -8.259 -10.209 0.964 1.00 95.00 70 LEU A C 1
ATOM 578 O O . LEU A 1 70 ? -9.097 -10.516 0.115 1.00 95.00 70 LEU A O 1
ATOM 582 N N . ASP A 1 71 ? -7.763 -11.090 1.827 1.00 95.06 71 ASP A N 1
ATOM 583 C CA . ASP A 1 71 ? -8.324 -12.431 1.937 1.00 95.06 71 ASP A CA 1
ATOM 584 C C . ASP A 1 71 ? -9.755 -12.409 2.517 1.00 95.06 71 ASP A C 1
ATOM 586 O O . ASP A 1 71 ? -10.262 -11.385 2.988 1.00 95.06 71 ASP A O 1
ATOM 590 N N . ALA A 1 72 ? -10.413 -13.572 2.544 1.00 94.62 72 ALA A N 1
ATOM 591 C CA . ALA A 1 72 ? -11.767 -13.720 3.091 1.00 94.62 72 ALA A CA 1
ATOM 592 C C . ALA A 1 72 ? -11.883 -13.330 4.580 1.00 94.62 72 ALA A C 1
ATOM 594 O O . ALA A 1 72 ? -12.978 -13.103 5.091 1.00 94.62 72 ALA A O 1
ATOM 595 N N . LYS A 1 73 ? -10.758 -13.251 5.299 1.00 95.75 73 LYS A N 1
ATOM 596 C CA . LYS A 1 73 ? -10.692 -12.808 6.691 1.00 95.75 73 LYS A CA 1
ATOM 597 C C . LYS A 1 73 ? -10.383 -11.313 6.783 1.00 95.75 73 LYS A C 1
ATOM 599 O O . LYS A 1 73 ? -10.232 -10.824 7.899 1.00 95.75 73 LYS A O 1
ATOM 604 N N . GLY A 1 74 ? -10.295 -10.557 5.691 1.00 95.31 74 GLY A N 1
ATOM 605 C CA . GLY A 1 74 ? -9.932 -9.139 5.719 1.00 95.31 74 GLY A CA 1
ATOM 606 C C . GLY A 1 74 ? -8.488 -8.902 6.176 1.00 95.31 74 GLY A C 1
ATOM 607 O O . GLY A 1 74 ? -8.206 -7.900 6.845 1.00 95.31 74 GLY A O 1
ATOM 608 N N . ILE A 1 75 ? -7.600 -9.862 5.913 1.00 95.50 75 ILE A N 1
ATOM 609 C CA . ILE A 1 75 ? -6.160 -9.755 6.137 1.00 95.50 75 ILE A CA 1
ATOM 610 C C . ILE A 1 75 ? -5.491 -9.528 4.786 1.00 95.50 75 ILE A C 1
ATOM 612 O O . ILE A 1 75 ? -5.789 -10.209 3.806 1.00 95.50 75 ILE A O 1
ATOM 616 N N . TYR A 1 76 ? -4.582 -8.563 4.749 1.00 96.44 76 TYR A N 1
ATOM 617 C CA . TYR A 1 76 ? -3.662 -8.395 3.641 1.00 96.44 76 TYR A CA 1
ATOM 618 C C . TYR A 1 76 ? -2.324 -9.059 3.986 1.00 96.44 76 TYR A C 1
ATOM 620 O O . TYR A 1 76 ? -1.830 -8.897 5.103 1.00 96.44 76 TYR A O 1
ATOM 628 N N . HIS A 1 77 ? -1.741 -9.795 3.042 1.00 95.06 77 HIS A N 1
ATOM 629 C CA . HIS A 1 77 ? -0.438 -10.450 3.196 1.00 95.06 77 HIS A CA 1
ATOM 630 C C . HIS A 1 77 ? 0.564 -9.780 2.262 1.00 95.06 77 HIS A C 1
ATOM 632 O O . HIS A 1 77 ? 0.292 -9.663 1.062 1.00 95.06 77 HIS A O 1
ATOM 638 N N . SER A 1 78 ? 1.695 -9.335 2.814 1.00 94.06 78 SER A N 1
ATOM 639 C CA . SER A 1 78 ? 2.760 -8.728 2.015 1.00 94.06 78 SER A CA 1
ATOM 640 C C . SER A 1 78 ? 3.345 -9.754 1.054 1.00 94.06 78 SER A C 1
ATOM 642 O O . SER A 1 78 ? 3.518 -10.923 1.403 1.00 94.06 78 SER A O 1
ATOM 644 N N . GLN A 1 79 ? 3.633 -9.310 -0.167 1.00 92.19 79 GLN A N 1
ATOM 645 C CA . GLN A 1 79 ? 4.355 -10.117 -1.143 1.00 92.19 79 GLN A CA 1
ATOM 646 C C . GLN A 1 79 ? 5.861 -10.071 -0.879 1.00 92.19 79 GLN A C 1
ATOM 648 O O . GLN A 1 79 ? 6.549 -11.066 -1.094 1.00 92.19 79 GLN A O 1
ATOM 653 N N . THR A 1 80 ? 6.373 -8.922 -0.441 1.00 91.19 80 THR A N 1
ATOM 654 C CA . THR A 1 80 ? 7.816 -8.672 -0.383 1.00 91.19 80 THR A CA 1
ATOM 655 C C . THR A 1 80 ? 8.412 -8.909 0.997 1.00 91.19 80 THR A C 1
ATOM 657 O O . THR A 1 80 ? 9.572 -9.295 1.114 1.00 91.19 80 THR A O 1
ATOM 660 N N . VAL A 1 81 ? 7.619 -8.767 2.060 1.00 88.94 81 VAL A N 1
ATOM 661 C CA . VAL A 1 81 ? 8.045 -9.034 3.436 1.00 88.94 81 VAL A CA 1
ATOM 662 C C . VAL A 1 81 ? 7.434 -10.352 3.910 1.00 88.94 81 VAL A C 1
ATOM 664 O O . VAL A 1 81 ? 6.302 -10.410 4.393 1.00 88.94 81 VAL A O 1
ATOM 667 N N . THR A 1 82 ? 8.200 -11.437 3.775 1.00 87.25 82 THR A N 1
ATOM 668 C CA . THR A 1 82 ? 7.753 -12.794 4.135 1.00 87.25 82 THR A CA 1
ATOM 669 C C . THR A 1 82 ? 7.252 -12.862 5.580 1.00 87.25 82 THR A C 1
ATOM 671 O O . THR A 1 82 ? 7.942 -12.465 6.516 1.00 87.25 82 THR A O 1
ATOM 674 N N . GLY A 1 83 ? 6.043 -13.397 5.768 1.00 89.06 83 GLY A N 1
ATOM 675 C CA . GLY A 1 83 ? 5.413 -13.550 7.083 1.00 89.06 83 GLY A CA 1
ATOM 676 C C . GLY A 1 83 ? 4.761 -12.277 7.633 1.00 89.06 83 GLY A C 1
ATOM 677 O O . GLY A 1 83 ? 4.110 -12.345 8.677 1.00 89.06 83 GLY A O 1
ATOM 678 N N . PHE A 1 84 ? 4.880 -11.137 6.943 1.00 91.69 84 PHE A N 1
ATOM 679 C CA . PHE A 1 84 ? 4.213 -9.901 7.336 1.00 91.69 84 PHE A CA 1
ATOM 680 C C . PHE A 1 84 ? 2.781 -9.837 6.796 1.00 91.69 84 PHE A C 1
ATOM 682 O O . PHE A 1 84 ? 2.519 -10.007 5.604 1.00 91.69 84 PHE A O 1
ATOM 689 N N . TRP A 1 85 ? 1.838 -9.559 7.693 1.00 94.00 85 TRP A N 1
ATOM 690 C CA . TRP A 1 85 ? 0.417 -9.471 7.381 1.00 94.00 85 TRP A CA 1
ATOM 691 C C . TRP A 1 85 ? -0.255 -8.368 8.194 1.00 94.00 85 TRP A C 1
ATOM 693 O O . TRP A 1 85 ? 0.166 -8.024 9.301 1.00 94.00 85 TRP A O 1
ATOM 703 N N . LEU A 1 86 ? -1.349 -7.834 7.657 1.00 92.81 86 LEU A N 1
ATOM 704 C CA . LEU A 1 86 ? -2.109 -6.750 8.255 1.00 92.81 86 LEU A CA 1
ATOM 705 C C . LEU A 1 86 ? -3.600 -7.085 8.287 1.00 92.81 86 LEU A C 1
ATOM 707 O O . LEU A 1 86 ? -4.266 -7.177 7.259 1.00 92.81 86 LEU A O 1
ATOM 711 N N . LYS A 1 87 ? -4.167 -7.199 9.491 1.00 95.00 87 LYS A N 1
ATOM 712 C CA . LYS A 1 87 ? -5.625 -7.226 9.679 1.00 95.00 87 LYS A CA 1
ATOM 713 C C . LYS A 1 87 ? -6.165 -5.803 9.541 1.00 95.00 87 LYS A C 1
ATOM 715 O O . LYS A 1 87 ? -6.140 -5.050 10.514 1.00 95.00 87 LYS A O 1
ATOM 720 N N . VAL A 1 88 ? -6.691 -5.454 8.368 1.00 92.88 88 VAL A N 1
ATOM 721 C CA . VAL A 1 88 ? -7.041 -4.066 7.999 1.00 92.88 88 VAL A CA 1
ATOM 722 C C . VAL A 1 88 ? -7.999 -3.413 8.989 1.00 92.88 88 VAL A C 1
ATOM 724 O O . VAL A 1 88 ? -7.771 -2.290 9.422 1.00 92.88 88 VAL A O 1
ATOM 727 N N . ALA A 1 89 ? -9.007 -4.149 9.463 1.00 91.62 89 ALA A N 1
ATOM 728 C CA . ALA A 1 89 ? -9.957 -3.640 10.453 1.00 91.62 89 ALA A CA 1
ATOM 729 C C . ALA A 1 89 ? -9.305 -3.156 11.770 1.00 91.62 89 ALA A C 1
ATOM 731 O O . ALA A 1 89 ? -9.924 -2.399 12.516 1.00 91.62 89 ALA A O 1
ATOM 732 N N . ARG A 1 90 ? -8.073 -3.587 12.093 1.00 90.12 90 ARG A N 1
ATOM 733 C CA . ARG A 1 90 ? -7.349 -3.114 13.284 1.00 90.12 90 ARG A CA 1
ATOM 734 C C . ARG A 1 90 ? -6.787 -1.703 13.121 1.00 90.12 90 ARG A C 1
ATOM 736 O O . ARG A 1 90 ? -6.648 -1.035 14.142 1.00 90.12 90 ARG A O 1
ATOM 743 N N . LEU A 1 91 ? -6.528 -1.239 11.895 1.00 88.19 91 LEU A N 1
ATOM 744 C CA . LEU A 1 91 ? -6.037 0.122 11.643 1.00 88.19 91 LEU A CA 1
ATOM 745 C C . LEU A 1 91 ? -6.996 1.185 12.197 1.00 88.19 91 LEU A C 1
ATOM 747 O O . LEU A 1 91 ? -6.569 2.226 12.684 1.00 88.19 91 LEU A O 1
ATOM 751 N N . TRP A 1 92 ? -8.298 0.897 12.172 1.00 87.31 92 TRP A N 1
ATOM 752 C CA . TRP A 1 92 ? -9.346 1.881 12.451 1.00 87.31 92 TRP A CA 1
ATOM 753 C C . TRP A 1 92 ? -9.768 1.942 13.919 1.00 87.31 92 TRP A C 1
ATOM 755 O O . TRP A 1 92 ? -10.511 2.840 14.312 1.00 87.31 92 TRP A O 1
ATOM 765 N N . LYS A 1 93 ? -9.305 1.003 14.755 1.00 77.31 93 LYS A N 1
ATOM 766 C CA . LYS A 1 93 ? -9.696 0.950 16.174 1.00 77.31 93 LYS A CA 1
ATOM 767 C C . LYS A 1 93 ? -9.174 2.137 16.986 1.00 77.31 93 LYS A C 1
ATOM 769 O O . LYS A 1 93 ? -9.770 2.471 18.005 1.00 77.31 93 LYS A O 1
ATOM 774 N N . TYR A 1 94 ? -8.114 2.794 16.524 1.00 60.97 94 TYR A N 1
ATOM 775 C CA . TYR A 1 94 ? -7.577 4.000 17.143 1.00 60.97 94 TYR A CA 1
ATOM 776 C C . TYR A 1 94 ? -7.857 5.190 16.232 1.00 60.97 94 TYR A C 1
ATOM 778 O O . TYR A 1 94 ? -7.082 5.532 15.345 1.00 60.97 94 TYR A O 1
ATOM 786 N N . SER A 1 95 ? -9.016 5.807 16.440 1.00 55.69 95 SER A N 1
ATOM 787 C CA . SER A 1 95 ? -9.410 7.027 15.746 1.00 55.69 95 SER A CA 1
ATOM 788 C C . SER A 1 95 ? -8.397 8.145 16.033 1.00 55.69 95 SER A C 1
ATOM 790 O O . SER A 1 95 ? -8.363 8.688 17.135 1.00 55.69 95 SER A O 1
ATOM 792 N N . LEU A 1 96 ? -7.635 8.555 15.019 1.00 56.22 96 LEU A N 1
ATOM 793 C CA . LEU A 1 96 ? -6.752 9.730 15.047 1.00 56.22 96 LEU A CA 1
ATOM 794 C C . LEU A 1 96 ? -7.534 11.050 14.863 1.00 56.22 96 LEU A C 1
ATOM 796 O O . LEU A 1 96 ? -7.000 12.028 14.334 1.00 56.22 96 LEU A O 1
ATOM 800 N N . LYS A 1 97 ? -8.813 11.086 15.275 1.00 51.81 97 LYS A N 1
ATOM 801 C CA . LYS A 1 97 ? -9.661 12.286 15.226 1.00 51.81 97 LYS A CA 1
ATOM 802 C C . LYS A 1 97 ? -8.935 13.441 15.921 1.00 51.81 97 LYS A C 1
ATOM 804 O O . LYS A 1 97 ? -8.700 13.396 17.125 1.00 51.81 97 LYS A O 1
ATOM 809 N N . GLY A 1 98 ? -8.580 14.463 15.143 1.00 48.91 98 GLY A N 1
ATOM 810 C CA . GLY A 1 98 ? -8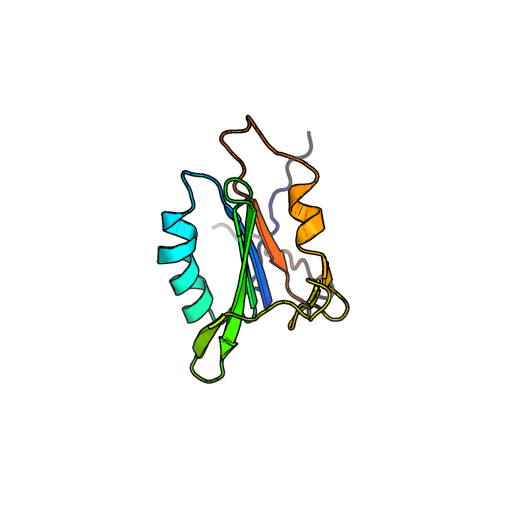.041 15.729 15.6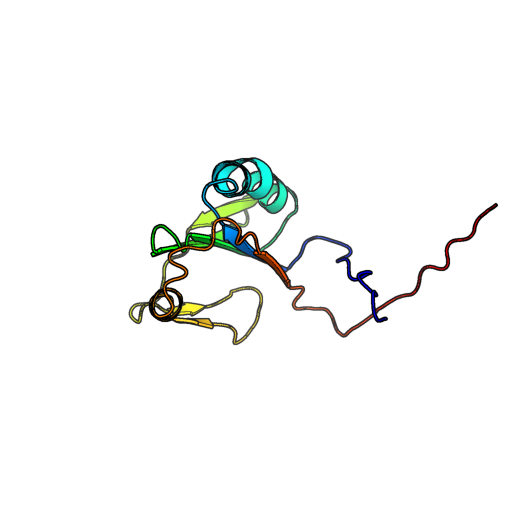44 1.00 48.91 98 GLY A CA 1
ATOM 811 C C . GLY A 1 98 ? -6.556 16.007 15.388 1.00 48.91 98 GLY A C 1
ATOM 812 O O . GLY A 1 98 ? -6.087 17.059 15.812 1.00 48.91 98 GLY A O 1
ATOM 813 N N . LYS A 1 99 ? -5.795 15.141 14.697 1.00 49.62 99 LYS A N 1
ATOM 814 C CA . LYS A 1 99 ? -4.383 15.434 14.363 1.00 49.62 99 LYS A CA 1
ATOM 815 C C . LYS A 1 99 ? -4.202 15.755 12.876 1.00 49.62 99 LYS A C 1
ATOM 817 O O . LYS A 1 99 ? -4.050 14.862 12.052 1.00 49.62 99 LYS A O 1
ATOM 822 N N . ASN A 1 100 ? -4.159 17.050 12.551 1.00 48.53 100 ASN A N 1
ATOM 823 C CA . ASN A 1 100 ? -4.035 17.611 11.191 1.00 48.53 100 ASN A CA 1
ATOM 824 C C . ASN A 1 100 ? -2.655 17.420 10.522 1.00 48.53 100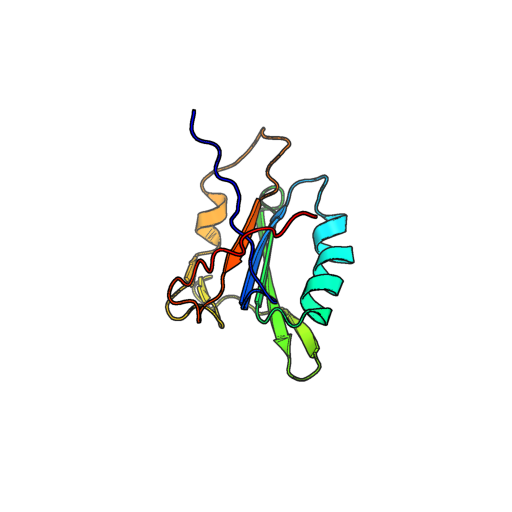 ASN A C 1
ATOM 826 O O . ASN A 1 100 ? -2.270 18.217 9.676 1.00 48.53 100 ASN A O 1
ATOM 830 N N . ARG A 1 101 ? -1.863 16.418 10.918 1.00 53.34 101 ARG A N 1
ATOM 831 C CA . ARG A 1 101 ? -0.551 16.136 10.310 1.00 53.34 101 ARG A CA 1
ATOM 832 C C . ARG A 1 101 ? -0.079 14.744 10.705 1.00 53.34 101 ARG A C 1
ATOM 834 O O . ARG A 1 101 ? 0.660 14.577 11.670 1.00 53.34 101 ARG A O 1
ATOM 841 N N . ILE A 1 102 ? -0.527 13.742 9.961 1.00 55.59 102 ILE A N 1
ATOM 842 C CA . ILE A 1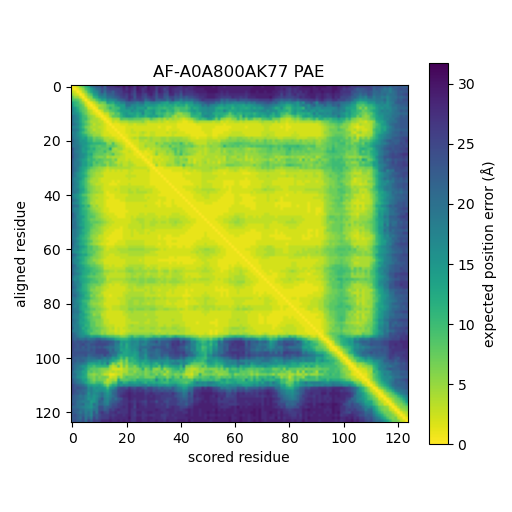 102 ? 0.081 12.412 9.980 1.00 55.59 102 ILE A CA 1
ATOM 843 C C . ILE A 1 102 ? 0.413 12.106 8.531 1.00 55.59 102 ILE A C 1
ATOM 845 O O . ILE A 1 102 ? -0.437 11.678 7.763 1.00 55.59 102 ILE A O 1
ATOM 849 N N . PHE A 1 103 ? 1.639 12.456 8.161 1.00 53.56 103 PHE A N 1
ATOM 850 C CA . PHE A 1 103 ? 2.284 11.956 6.963 1.00 53.56 103 PHE A CA 1
ATOM 851 C C . PHE A 1 103 ? 3.379 11.021 7.457 1.00 53.56 103 PHE A C 1
ATOM 853 O O . PHE A 1 103 ? 4.269 11.455 8.192 1.00 53.56 103 PHE A O 1
ATOM 860 N N . CYS A 1 104 ? 3.265 9.738 7.141 1.00 70.50 104 CYS A N 1
ATOM 861 C CA . CYS A 1 104 ? 4.249 8.744 7.539 1.00 70.50 104 CYS A CA 1
ATOM 862 C C . CYS A 1 104 ? 4.516 7.833 6.350 1.00 70.50 104 CYS A C 1
ATOM 864 O O . CYS A 1 104 ? 3.618 7.123 5.907 1.00 70.50 104 CYS A O 1
ATOM 866 N N . GLN A 1 105 ? 5.754 7.877 5.865 1.00 73.62 105 GLN A N 1
ATOM 867 C CA . GLN A 1 105 ? 6.269 6.944 4.880 1.00 73.62 105 GLN A CA 1
ATOM 868 C C . GLN A 1 105 ? 7.171 5.944 5.603 1.00 73.62 105 GLN A C 1
ATOM 870 O O . GLN A 1 105 ? 8.078 6.345 6.335 1.00 73.62 105 GLN A O 1
ATOM 875 N N . ILE A 1 106 ? 6.934 4.655 5.385 1.00 79.44 106 ILE A N 1
ATOM 876 C CA . ILE A 1 106 ? 7.813 3.574 5.835 1.00 79.44 106 ILE A CA 1
ATOM 877 C C . ILE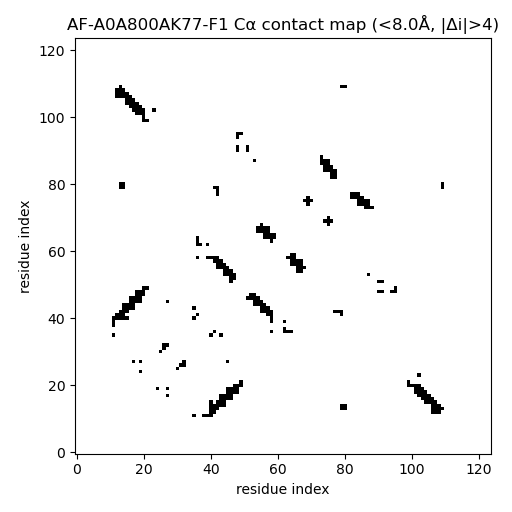 A 1 106 ? 8.269 2.827 4.592 1.00 79.44 106 ILE A C 1
ATOM 879 O O . ILE A 1 106 ? 7.436 2.322 3.845 1.00 79.44 106 ILE A O 1
ATOM 883 N N . THR A 1 107 ? 9.578 2.746 4.383 1.00 76.75 107 THR A N 1
ATOM 884 C CA . THR A 1 107 ? 10.160 1.972 3.287 1.00 76.75 107 THR A CA 1
ATOM 885 C C . THR A 1 107 ? 10.943 0.795 3.866 1.00 76.75 107 THR A C 1
ATOM 887 O O . THR A 1 107 ? 11.766 0.984 4.761 1.00 76.75 107 THR A O 1
ATOM 890 N N . ILE A 1 108 ? 10.679 -0.416 3.372 1.00 79.19 108 ILE A N 1
ATOM 891 C CA . ILE A 1 108 ? 11.313 -1.664 3.816 1.00 79.19 108 ILE A CA 1
ATOM 892 C C . ILE A 1 108 ? 12.076 -2.285 2.647 1.00 79.19 108 ILE A C 1
ATOM 894 O O . ILE A 1 108 ? 11.552 -2.377 1.539 1.00 79.19 108 ILE A O 1
ATOM 898 N N . ASN A 1 109 ? 13.300 -2.741 2.915 1.00 75.94 109 ASN A N 1
ATOM 899 C CA . ASN A 1 109 ? 14.082 -3.580 2.014 1.00 75.94 109 ASN A CA 1
ATOM 900 C C . ASN A 1 109 ? 14.274 -4.957 2.677 1.00 75.94 109 ASN A C 1
ATOM 902 O O . ASN A 1 109 ? 14.936 -5.085 3.708 1.00 75.94 109 ASN A O 1
ATOM 906 N N . SER A 1 110 ? 13.625 -5.968 2.109 1.00 65.44 110 SER A N 1
ATOM 907 C CA . SER A 1 110 ? 13.514 -7.346 2.595 1.00 65.44 110 SER A CA 1
ATOM 908 C C . SER A 1 110 ? 14.819 -8.143 2.505 1.00 65.44 110 SER A C 1
ATOM 910 O O . SER A 1 110 ? 14.971 -9.140 3.210 1.00 65.44 110 SER A O 1
ATOM 912 N N . THR A 1 111 ? 15.786 -7.690 1.698 1.00 59.50 111 THR A N 1
ATOM 913 C CA . THR A 1 111 ? 17.091 -8.356 1.517 1.00 59.50 111 THR A CA 1
ATOM 914 C C . THR A 1 111 ? 18.227 -7.733 2.335 1.00 59.50 111 THR A C 1
ATOM 916 O O . THR A 1 111 ? 19.352 -8.237 2.332 1.00 59.50 111 THR A O 1
ATOM 919 N N . SER A 1 112 ? 17.958 -6.683 3.115 1.00 46.16 112 SER A N 1
ATOM 920 C CA . SER A 1 112 ? 18.995 -6.005 3.897 1.00 46.16 112 SER A CA 1
ATOM 921 C C . SER A 1 112 ? 19.300 -6.712 5.222 1.00 46.16 112 SER A C 1
ATOM 923 O O . SER A 1 112 ? 18.741 -6.398 6.272 1.00 46.16 112 SER A O 1
ATOM 925 N N . THR A 1 113 ? 20.303 -7.592 5.202 1.00 38.78 113 THR A N 1
ATOM 926 C CA . THR A 1 113 ? 21.211 -7.705 6.355 1.00 38.78 113 THR A CA 1
ATOM 927 C C . THR A 1 113 ? 21.885 -6.336 6.507 1.00 38.78 113 THR A C 1
ATOM 929 O O . THR A 1 113 ? 22.463 -5.848 5.539 1.00 38.78 113 THR A O 1
ATOM 932 N N . MET A 1 114 ? 21.764 -5.681 7.669 1.00 38.97 114 MET A N 1
ATOM 933 C CA . MET A 1 114 ? 22.328 -4.347 7.939 1.00 38.97 114 MET A CA 1
ATOM 934 C C . MET A 1 114 ? 23.739 -4.175 7.349 1.00 38.97 114 MET A C 1
ATOM 936 O O . MET A 1 114 ? 24.705 -4.740 7.857 1.00 38.97 114 MET A O 1
ATOM 940 N N . ALA A 1 115 ? 23.875 -3.324 6.334 1.00 31.66 115 ALA A N 1
ATOM 941 C CA . ALA A 1 115 ? 25.160 -2.806 5.886 1.00 31.66 115 ALA A CA 1
ATOM 942 C C . ALA A 1 115 ? 25.087 -1.276 5.845 1.00 31.66 115 ALA A C 1
ATOM 944 O O . ALA A 1 115 ? 24.972 -0.662 4.789 1.00 31.66 115 ALA A O 1
ATOM 945 N N . ALA A 1 116 ? 25.170 -0.647 7.020 1.00 33.47 116 ALA A N 1
ATOM 946 C CA . ALA A 1 116 ? 25.497 0.770 7.124 1.00 33.47 116 ALA A CA 1
ATOM 947 C C . ALA A 1 116 ? 26.951 0.969 6.653 1.00 33.47 116 ALA A C 1
ATOM 949 O O . ALA A 1 116 ? 27.893 0.931 7.447 1.00 33.47 116 ALA A O 1
ATOM 950 N N . ARG A 1 117 ? 27.163 1.121 5.342 1.00 34.72 117 ARG A N 1
ATOM 951 C CA . ARG A 1 117 ? 28.467 1.501 4.790 1.00 34.72 117 ARG A CA 1
ATOM 952 C C . ARG A 1 117 ? 28.636 3.012 4.933 1.00 34.72 117 ARG A C 1
ATOM 954 O O . ARG A 1 117 ? 27.956 3.794 4.279 1.00 34.72 117 ARG A O 1
ATOM 961 N N . ARG A 1 118 ? 29.558 3.410 5.814 1.00 37.00 118 ARG A N 1
ATOM 962 C CA . ARG A 1 118 ? 30.028 4.791 5.977 1.00 37.00 118 ARG A CA 1
ATOM 963 C C . ARG A 1 118 ? 30.670 5.250 4.665 1.00 37.00 118 ARG A C 1
ATOM 965 O O . ARG A 1 118 ? 31.722 4.730 4.309 1.00 37.00 118 ARG A O 1
ATOM 972 N N . HIS A 1 119 ? 30.086 6.227 3.979 1.00 30.34 119 HIS A N 1
ATOM 973 C CA . HIS A 1 119 ? 30.857 7.047 3.048 1.00 30.34 119 HIS A CA 1
ATOM 974 C C . HIS A 1 119 ? 31.439 8.218 3.835 1.00 30.34 119 HIS A C 1
ATOM 976 O O . HIS A 1 119 ? 30.711 9.076 4.331 1.00 30.34 119 HIS A O 1
ATOM 982 N N . ALA A 1 120 ? 32.761 8.210 3.995 1.00 34.12 120 ALA A N 1
ATOM 983 C CA . ALA A 1 120 ? 33.499 9.392 4.397 1.00 34.12 120 ALA A CA 1
ATOM 984 C C . ALA A 1 120 ? 33.379 10.411 3.259 1.00 34.12 120 ALA A C 1
ATOM 986 O O . ALA A 1 120 ? 33.742 10.116 2.122 1.00 34.12 120 ALA A O 1
ATOM 987 N N . ALA A 1 121 ? 32.842 11.591 3.557 1.00 32.62 121 ALA A N 1
ATOM 988 C CA . ALA A 1 121 ? 32.951 12.724 2.658 1.00 32.62 121 ALA A CA 1
ATOM 989 C C . ALA A 1 121 ? 34.437 13.097 2.548 1.00 32.62 121 ALA A C 1
ATOM 991 O O . ALA A 1 121 ? 35.034 13.588 3.505 1.00 32.62 121 ALA A O 1
ATOM 992 N N . THR A 1 122 ? 35.042 12.838 1.392 1.00 34.09 122 THR A N 1
ATOM 993 C CA . THR A 1 122 ? 36.273 13.515 0.985 1.00 34.09 122 THR A CA 1
ATOM 994 C C . THR A 1 122 ? 35.874 14.915 0.536 1.00 34.09 122 THR A C 1
ATOM 996 O O . THR A 1 122 ? 35.290 15.082 -0.531 1.00 34.09 122 THR A O 1
ATOM 999 N N . ALA A 1 123 ? 36.143 15.907 1.379 1.00 31.98 123 ALA A N 1
ATOM 1000 C CA . ALA A 1 123 ? 36.152 17.307 0.982 1.00 31.98 123 ALA A CA 1
ATOM 1001 C C . ALA A 1 123 ? 37.553 17.662 0.451 1.00 31.98 123 ALA A C 1
ATOM 1003 O O . ALA A 1 123 ? 38.552 17.327 1.092 1.00 31.98 123 ALA A O 1
ATOM 1004 N N . MET A 1 124 ? 37.601 18.324 -0.707 1.00 32.59 124 MET A N 1
ATOM 1005 C CA . MET A 1 124 ? 38.645 19.293 -1.060 1.00 32.59 124 MET A CA 1
ATOM 1006 C C . MET A 1 124 ? 38.056 20.686 -0.878 1.00 32.59 124 MET A C 1
ATOM 1008 O O . MET A 1 124 ? 36.855 20.841 -1.200 1.00 32.59 124 MET A O 1
#

Radius of gyration: 16.58 Å; Cα contacts (8 Å, |Δi|>4): 173; chains: 1; bounding box: 50×33×40 Å

Solvent-accessible surface area (backbone atoms only — not comparable to full-atom values): 7837 Å² total; per-residue (Å²): 139,89,85,82,82,89,80,80,75,91,67,66,36,34,33,40,38,39,36,41,34,93,91,39,46,68,48,51,74,42,60,49,43,54,52,37,39,77,54,62,27,45,27,41,35,45,34,32,74,89,77,71,43,77,48,40,33,34,51,42,98,84,62,41,73,42,84,57,77,58,48,100,84,45,34,39,70,52,87,62,43,84,92,42,68,44,56,55,76,63,69,60,76,65,75,69,82,88,63,98,76,47,78,48,79,48,71,40,60,74,83,65,74,88,73,88,74,83,78,77,83,83,80,131